Protein AF-A0A3C0L253-F1 (afdb_monomer_lite)

Foldseek 3Di:
DDKDKDKDFDDDVQATQWIWMWIADPRDIKIWIWHDDPFWIWIDIPVDIDTGGCVNPVGAAACPLQDPPSQVDQWHAHRGPRDIWGKHKDKDDPDPPPPDDDDVVVVVVVVVVPDDQPWIWMWMDTPQWTKIWTAHPVRGTAWMWIDHDVVDIDIDGDDDDD

Structure (mmCIF, N/CA/C/O backbone):
data_AF-A0A3C0L253-F1
#
_entry.id   AF-A0A3C0L253-F1
#
loop_
_atom_site.group_PDB
_atom_site.id
_atom_site.type_symbol
_atom_site.label_atom_id
_atom_site.label_alt_id
_atom_site.label_comp_id
_atom_site.label_asym_id
_atom_site.label_entity_id
_atom_site.label_seq_id
_atom_site.pdbx_PDB_ins_code
_atom_site.Cartn_x
_atom_site.Cartn_y
_atom_site.Cartn_z
_atom_site.occupancy
_atom_site.B_iso_or_equiv
_atom_site.auth_seq_id
_atom_site.auth_comp_id
_atom_site.auth_asym_id
_atom_site.auth_atom_id
_atom_site.pdbx_PDB_model_num
ATOM 1 N N . PHE A 1 1 ? 13.514 14.737 12.170 1.00 82.94 1 PHE A N 1
ATOM 2 C CA . PHE A 1 1 ? 12.292 14.022 11.763 1.00 82.94 1 PHE A CA 1
ATOM 3 C C . PHE A 1 1 ? 12.428 12.589 12.237 1.00 82.94 1 PHE A C 1
ATOM 5 O O . PHE A 1 1 ? 13.419 11.960 11.882 1.00 82.94 1 PHE A O 1
ATOM 12 N N . ALA A 1 2 ? 11.520 12.126 13.095 1.00 90.50 2 ALA A N 1
ATOM 13 C CA . ALA A 1 2 ? 11.514 10.755 13.604 1.00 90.50 2 ALA A CA 1
ATOM 14 C C . ALA A 1 2 ? 10.307 10.018 13.022 1.00 90.50 2 ALA A C 1
ATOM 16 O O . ALA A 1 2 ? 9.184 10.518 13.107 1.00 90.50 2 ALA A O 1
ATOM 17 N N . TYR A 1 3 ? 10.555 8.856 12.424 1.00 91.19 3 TYR A N 1
ATOM 18 C CA . TYR A 1 3 ? 9.537 8.045 11.770 1.00 91.19 3 TYR A CA 1
ATOM 19 C C . TYR A 1 3 ? 9.796 6.572 12.058 1.00 91.19 3 TYR A C 1
ATOM 21 O O . TYR A 1 3 ? 10.891 6.071 11.802 1.00 91.19 3 TYR A O 1
ATOM 29 N N . GLN A 1 4 ? 8.784 5.889 12.580 1.00 93.38 4 GLN A N 1
ATOM 30 C CA . GLN A 1 4 ? 8.786 4.448 12.777 1.00 93.38 4 GLN A CA 1
ATOM 31 C C . GLN A 1 4 ? 7.491 3.884 12.210 1.00 93.38 4 GLN A C 1
ATOM 33 O O . GLN A 1 4 ? 6.408 4.371 12.519 1.00 93.38 4 GLN A O 1
ATOM 38 N N . HIS A 1 5 ? 7.601 2.844 11.395 1.00 92.69 5 HIS A N 1
ATOM 39 C CA . HIS A 1 5 ? 6.454 2.172 10.809 1.00 92.69 5 HIS A CA 1
ATOM 40 C C . HIS A 1 5 ? 6.621 0.666 10.952 1.00 92.69 5 HIS A C 1
ATOM 42 O O . HIS A 1 5 ? 7.681 0.120 10.645 1.00 92.69 5 HIS A O 1
ATOM 48 N N . GLN A 1 6 ? 5.572 0.011 11.432 1.00 95.00 6 GLN A N 1
ATOM 49 C CA . GLN A 1 6 ? 5.456 -1.437 11.468 1.00 95.00 6 GLN A CA 1
ATOM 50 C C . GLN A 1 6 ? 4.211 -1.837 10.689 1.00 95.00 6 GLN A C 1
ATOM 52 O O . GLN A 1 6 ? 3.150 -1.238 10.856 1.00 95.00 6 GLN A O 1
ATOM 57 N N . HIS A 1 7 ? 4.356 -2.869 9.865 1.00 94.44 7 HIS A N 1
ATOM 58 C CA . HIS A 1 7 ? 3.318 -3.337 8.962 1.00 94.44 7 HIS A CA 1
ATOM 59 C C . HIS A 1 7 ? 3.370 -4.851 8.851 1.00 94.44 7 HIS A C 1
ATOM 61 O O . HIS A 1 7 ? 4.437 -5.418 8.616 1.00 94.44 7 HIS A O 1
ATOM 67 N N . GLN A 1 8 ? 2.226 -5.502 9.015 1.00 96.50 8 GLN A N 1
ATOM 68 C CA . GLN A 1 8 ? 2.090 -6.941 8.858 1.00 96.50 8 GLN A CA 1
ATOM 69 C C . GLN A 1 8 ? 0.807 -7.251 8.100 1.00 96.50 8 GLN A C 1
ATOM 71 O O . GLN A 1 8 ? -0.252 -6.703 8.397 1.00 96.50 8 GLN A O 1
ATOM 76 N N . GLU A 1 9 ? 0.911 -8.163 7.141 1.00 97.00 9 GLU A N 1
ATOM 77 C CA . GLU A 1 9 ? -0.204 -8.618 6.320 1.00 97.00 9 GLU A CA 1
ATOM 78 C C . GLU A 1 9 ? -0.265 -10.137 6.318 1.00 97.00 9 GLU A C 1
ATOM 80 O O . GLU A 1 9 ? 0.762 -10.814 6.244 1.00 97.00 9 GLU A O 1
ATOM 85 N N . ILE A 1 10 ? -1.483 -10.665 6.346 1.00 97.06 10 ILE A N 1
ATOM 86 C CA . ILE A 1 10 ? -1.778 -12.073 6.115 1.00 97.06 10 ILE A CA 1
ATOM 87 C C . ILE A 1 10 ? -2.670 -12.136 4.888 1.00 97.06 10 ILE A C 1
ATOM 89 O O . ILE A 1 10 ? -3.673 -11.430 4.790 1.00 97.06 10 ILE A O 1
ATOM 93 N N . TRP A 1 11 ? -2.290 -12.986 3.945 1.00 95.31 11 TRP A N 1
ATOM 94 C CA . TRP A 1 11 ? -2.976 -13.144 2.674 1.00 95.31 11 TRP A CA 1
ATOM 95 C C . TRP A 1 11 ? -3.526 -14.559 2.556 1.00 95.31 11 TRP A C 1
ATOM 97 O O . TRP A 1 11 ? -2.834 -15.524 2.875 1.00 95.31 11 TRP A O 1
ATOM 107 N N . ASN A 1 12 ? -4.744 -14.677 2.040 1.00 93.69 12 ASN A N 1
ATOM 108 C CA . ASN A 1 12 ? -5.359 -15.946 1.685 1.00 93.69 12 ASN A CA 1
ATOM 109 C C . ASN A 1 12 ? -5.577 -15.982 0.170 1.00 93.69 12 ASN A C 1
ATOM 111 O O . ASN A 1 12 ? -6.419 -15.262 -0.381 1.00 93.69 12 ASN A O 1
ATOM 115 N N . GLY A 1 13 ? -4.752 -16.774 -0.517 1.00 90.62 13 GLY A N 1
ATOM 116 C CA . GLY A 1 13 ? -4.628 -16.708 -1.967 1.00 90.62 13 GLY A CA 1
ATOM 117 C C . GLY A 1 13 ? -4.207 -15.303 -2.391 1.00 90.62 13 GLY A C 1
ATOM 118 O O . GLY A 1 13 ? -3.159 -14.813 -1.970 1.00 90.62 13 GLY A O 1
ATOM 119 N N . ASN A 1 14 ? -5.046 -14.656 -3.196 1.00 89.38 14 ASN A N 1
ATOM 120 C CA . ASN A 1 14 ? -4.827 -13.314 -3.725 1.00 89.38 14 ASN A CA 1
ATOM 121 C C . ASN A 1 14 ? -5.560 -12.212 -2.956 1.00 89.38 14 ASN A C 1
ATOM 123 O O . ASN A 1 14 ? -5.496 -11.072 -3.378 1.00 89.38 14 ASN A O 1
ATOM 127 N N . CYS A 1 15 ? -6.230 -12.507 -1.842 1.00 93.00 15 CYS A N 1
ATOM 128 C CA . CYS A 1 15 ? -6.936 -11.487 -1.070 1.00 93.00 15 CYS A CA 1
ATOM 129 C C . CYS A 1 15 ? -6.298 -11.280 0.289 1.00 93.00 15 CYS A C 1
ATOM 131 O O . CYS A 1 15 ? -5.850 -12.234 0.930 1.00 93.00 15 CYS A O 1
ATOM 133 N N . LEU A 1 16 ? -6.288 -10.027 0.730 1.00 95.56 16 LEU A N 1
ATOM 134 C CA . LEU A 1 16 ? -5.884 -9.693 2.081 1.00 95.56 16 LEU A CA 1
ATOM 135 C C . LEU A 1 16 ? -6.877 -10.348 3.051 1.00 95.56 16 LEU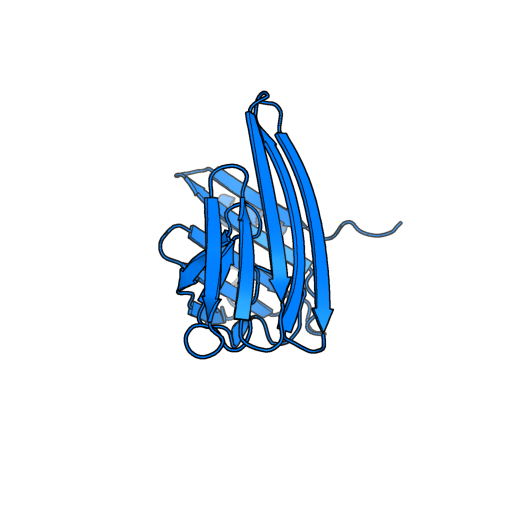 A C 1
ATOM 137 O O . LEU A 1 16 ? -8.091 -10.214 2.894 1.00 95.56 16 LEU A O 1
ATOM 141 N N . GLU A 1 17 ? -6.352 -11.118 3.996 1.00 97.38 17 GLU A N 1
ATOM 142 C CA . GLU A 1 17 ? -7.115 -11.772 5.063 1.00 97.38 17 GLU A CA 1
ATOM 143 C C . GLU A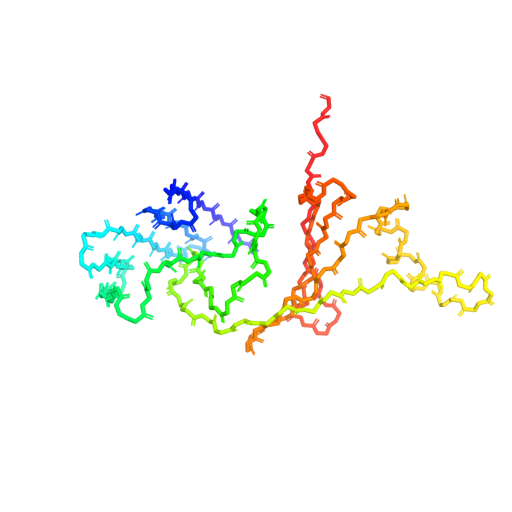 1 17 ? -7.095 -10.887 6.309 1.00 97.38 17 GLU A C 1
ATOM 145 O O . GLU A 1 17 ? -8.134 -10.599 6.901 1.00 97.38 17 GLU A O 1
ATOM 150 N N . SER A 1 18 ? -5.913 -10.378 6.659 1.00 97.81 18 SER A N 1
ATOM 151 C CA . SER A 1 18 ? -5.764 -9.382 7.710 1.00 97.81 18 SER A CA 1
ATOM 152 C C . SER A 1 18 ? -4.574 -8.463 7.466 1.00 97.81 18 SER A C 1
ATOM 154 O O . SER A 1 18 ? -3.597 -8.836 6.814 1.00 97.81 18 SER A O 1
ATOM 156 N N . LEU A 1 19 ? -4.631 -7.269 8.041 1.00 98.06 19 LEU A N 1
ATOM 157 C CA . LEU A 1 19 ? -3.530 -6.313 8.057 1.00 98.06 19 LEU A CA 1
ATOM 158 C C . LEU A 1 1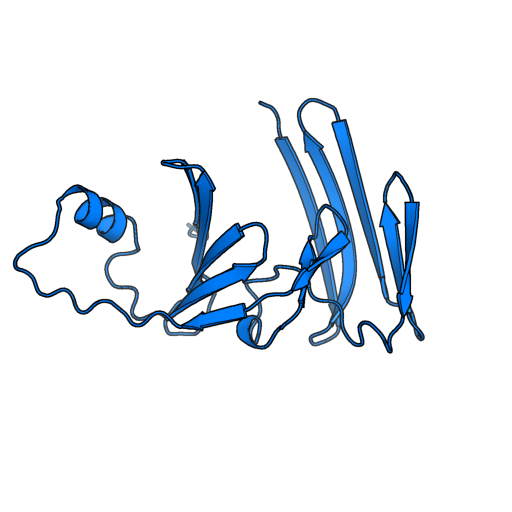9 ? -3.509 -5.603 9.398 1.00 98.06 19 LEU A C 1
ATOM 160 O O . LEU A 1 19 ? -4.551 -5.184 9.887 1.00 98.06 19 LEU A O 1
ATOM 164 N N . THR A 1 20 ? -2.322 -5.435 9.964 1.00 98.31 20 THR A N 1
ATOM 165 C CA . THR A 1 20 ? -2.099 -4.575 11.126 1.00 98.31 20 THR A CA 1
ATOM 166 C C . THR A 1 20 ? -0.933 -3.650 10.840 1.00 98.31 20 THR A C 1
ATOM 168 O O . THR A 1 20 ? 0.146 -4.119 10.466 1.00 98.31 20 THR A O 1
ATOM 171 N N . SER A 1 21 ? -1.123 -2.353 11.049 1.00 97.81 21 SER A N 1
ATOM 172 C CA . SER A 1 21 ? -0.047 -1.378 10.941 1.00 97.81 21 SER A CA 1
ATOM 173 C C . SER A 1 21 ? -0.070 -0.368 12.080 1.00 97.81 21 SER A C 1
ATOM 175 O O . SER A 1 21 ? -1.107 -0.076 12.682 1.00 97.81 21 SER A O 1
ATOM 177 N N . SER A 1 22 ? 1.115 0.141 12.400 1.00 97.06 22 SER A N 1
ATOM 178 C CA . SER A 1 22 ? 1.316 1.223 13.353 1.00 97.06 22 SER A CA 1
ATOM 179 C C . SER A 1 22 ? 2.380 2.152 12.797 1.00 97.06 22 SER A C 1
ATOM 181 O O . SER A 1 22 ? 3.505 1.725 12.534 1.00 97.06 22 SER A O 1
ATOM 183 N N . THR A 1 23 ? 2.041 3.426 12.656 1.00 95.75 23 THR A N 1
ATOM 184 C CA . THR A 1 23 ? 2.984 4.469 12.253 1.00 95.75 23 THR A CA 1
ATOM 185 C C . THR A 1 23 ? 3.123 5.470 13.379 1.00 95.75 23 THR A C 1
ATOM 187 O O . THR A 1 23 ? 2.126 5.948 13.910 1.00 95.75 23 THR A O 1
ATOM 190 N N . GLN A 1 24 ? 4.360 5.802 13.735 1.00 95.75 24 GLN A N 1
ATOM 191 C CA . GLN A 1 24 ? 4.677 6.902 14.626 1.00 95.75 24 GLN A CA 1
ATOM 192 C C . GLN A 1 24 ? 5.495 7.950 13.875 1.00 95.75 24 GLN A C 1
ATOM 194 O O . GLN A 1 24 ? 6.600 7.663 13.413 1.00 95.75 24 GLN A O 1
ATOM 199 N N . THR A 1 25 ? 4.970 9.172 13.784 1.00 94.50 25 THR A N 1
ATOM 200 C CA . THR A 1 25 ? 5.642 10.304 13.132 1.00 94.50 25 THR A CA 1
ATOM 201 C C . THR A 1 25 ? 5.757 11.453 14.117 1.00 94.50 25 THR A C 1
ATOM 203 O O . THR A 1 25 ? 4.752 11.986 14.568 1.00 94.50 25 THR A O 1
ATOM 206 N N . ASN A 1 26 ? 6.984 11.834 14.478 1.00 93.94 26 ASN A N 1
ATOM 207 C CA . ASN A 1 26 ? 7.260 12.902 15.451 1.00 93.94 26 ASN A CA 1
ATOM 208 C C . ASN A 1 26 ? 6.422 12.804 16.751 1.00 93.94 26 ASN A C 1
ATOM 210 O O . ASN A 1 26 ? 6.027 13.818 17.317 1.00 93.94 26 ASN A O 1
ATOM 214 N N . GLY A 1 27 ? 6.154 11.581 17.224 1.00 92.19 27 GLY A N 1
ATOM 215 C CA . GLY A 1 27 ? 5.378 11.314 18.440 1.00 92.19 27 GLY A CA 1
ATOM 216 C C . GLY A 1 27 ? 3.888 11.034 18.215 1.00 92.19 27 GLY A C 1
ATOM 217 O O . GLY A 1 27 ? 3.292 10.355 19.049 1.00 92.19 27 GLY A O 1
ATOM 218 N N . GLU A 1 28 ? 3.303 11.454 17.090 1.00 94.38 28 GLU A N 1
ATOM 219 C CA . GLU A 1 28 ? 1.913 11.138 16.732 1.00 94.38 28 GLU A CA 1
ATOM 220 C C . GLU A 1 28 ? 1.793 9.689 16.261 1.00 94.38 28 GLU A C 1
ATOM 222 O O . GLU A 1 28 ? 2.615 9.231 15.468 1.00 94.38 28 GLU A O 1
ATOM 227 N N . VAL A 1 29 ? 0.781 8.969 16.754 1.00 94.81 29 VAL A N 1
ATOM 228 C CA . VAL A 1 29 ? 0.568 7.547 16.459 1.00 94.81 29 VAL A CA 1
ATOM 229 C C . VAL A 1 29 ? -0.687 7.368 15.616 1.00 94.81 29 VAL A C 1
ATOM 231 O O . VAL A 1 29 ? -1.759 7.851 15.971 1.00 94.81 29 VAL A O 1
ATOM 234 N N . GLU A 1 30 ? -0.558 6.594 14.547 1.00 95.81 30 GLU A N 1
ATOM 235 C CA . GLU A 1 30 ? -1.653 6.066 13.741 1.00 95.81 30 GLU A CA 1
ATOM 236 C C . GLU A 1 30 ? -1.621 4.540 13.805 1.00 95.81 30 GLU A C 1
ATOM 238 O O . GLU A 1 30 ? -0.548 3.933 13.835 1.00 95.81 30 GLU A O 1
ATOM 243 N N . ARG A 1 31 ? -2.798 3.913 13.837 1.00 97.44 31 ARG A N 1
ATOM 244 C CA . ARG A 1 31 ? -2.938 2.457 13.756 1.00 97.44 31 ARG A CA 1
ATOM 245 C C . ARG A 1 31 ? -4.034 2.096 12.780 1.00 97.44 31 ARG A C 1
ATOM 247 O O . ARG A 1 31 ? -5.043 2.798 12.718 1.00 97.44 31 ARG A O 1
ATOM 254 N N . LEU A 1 32 ? -3.827 0.982 12.093 1.00 98.00 32 LEU A N 1
ATOM 255 C CA . LEU A 1 32 ? -4.790 0.373 11.195 1.00 98.00 32 LEU A CA 1
ATOM 256 C C . LEU A 1 32 ? -4.893 -1.115 11.505 1.00 98.00 32 LEU A C 1
ATOM 258 O O . LEU A 1 32 ? -3.873 -1.792 11.617 1.00 98.00 32 LEU A O 1
ATOM 262 N N . THR A 1 33 ? -6.111 -1.628 11.606 1.00 98.50 33 THR A N 1
ATOM 263 C CA . THR A 1 33 ? -6.388 -3.064 11.555 1.00 98.50 33 THR A CA 1
ATOM 264 C C . THR A 1 33 ? -7.441 -3.317 10.488 1.00 98.50 33 THR A C 1
ATOM 266 O O . THR A 1 33 ? -8.486 -2.680 10.489 1.00 98.50 33 THR A O 1
ATOM 269 N N . LEU A 1 34 ? -7.172 -4.234 9.566 1.00 98.44 34 LEU A N 1
ATOM 270 C CA . LEU A 1 34 ? -8.157 -4.766 8.633 1.00 98.44 34 LEU A CA 1
ATOM 271 C C . LEU A 1 34 ? -8.342 -6.245 8.950 1.00 98.44 34 LEU A C 1
ATOM 273 O O . LEU A 1 34 ? -7.357 -6.980 9.008 1.00 98.44 34 LEU A O 1
ATOM 277 N N . THR A 1 35 ? -9.586 -6.684 9.097 1.00 98.06 35 THR A N 1
ATOM 278 C CA . THR A 1 35 ? -9.926 -8.100 9.256 1.00 98.06 35 THR A CA 1
ATOM 279 C C . THR A 1 35 ? -11.003 -8.480 8.258 1.00 98.06 35 THR A C 1
ATOM 281 O O . THR A 1 35 ? -12.068 -7.863 8.218 1.00 98.06 35 THR A O 1
ATOM 284 N N . ARG A 1 36 ? -10.737 -9.510 7.457 1.00 97.38 36 ARG A N 1
ATOM 285 C CA . ARG A 1 36 ? -11.725 -10.115 6.570 1.00 97.38 36 ARG A CA 1
ATOM 286 C C . ARG A 1 36 ? -12.721 -10.940 7.382 1.00 97.38 36 ARG A C 1
ATOM 288 O O . ARG A 1 36 ? -12.338 -11.753 8.220 1.00 97.38 36 ARG A O 1
ATOM 295 N N . ARG A 1 37 ? -14.007 -10.758 7.105 1.00 94.94 37 ARG A N 1
ATOM 296 C CA . ARG A 1 37 ? -15.102 -11.607 7.581 1.00 94.94 37 ARG A CA 1
ATOM 297 C C . ARG A 1 37 ? -15.747 -12.321 6.391 1.00 94.94 37 ARG A C 1
ATOM 299 O O . ARG A 1 37 ? -15.308 -12.208 5.237 1.00 94.94 37 ARG A O 1
ATOM 306 N N . VAL A 1 38 ? -16.783 -13.104 6.688 1.00 90.88 38 VAL A N 1
ATOM 307 C CA . VAL A 1 38 ? -17.549 -13.832 5.668 1.00 90.88 38 VAL A CA 1
ATOM 308 C C . VAL A 1 38 ? -18.153 -12.834 4.671 1.00 90.88 38 VAL A C 1
ATOM 310 O O . VAL A 1 38 ? -17.795 -12.872 3.493 1.00 90.88 38 VAL A O 1
ATOM 313 N N . GLU A 1 39 ? -18.932 -11.873 5.173 1.00 93.31 39 GLU A N 1
ATOM 314 C CA . GLU A 1 39 ? -19.736 -10.931 4.372 1.00 93.31 39 GLU A CA 1
ATOM 315 C C . GLU A 1 39 ? -19.060 -9.578 4.091 1.00 93.31 39 GLU A C 1
ATOM 317 O O . GLU A 1 39 ? -19.517 -8.817 3.238 1.00 93.31 39 GLU A O 1
ATOM 322 N N . ASP A 1 40 ? -17.966 -9.252 4.783 1.00 96.69 40 ASP A N 1
ATOM 323 C CA . ASP A 1 40 ? -17.352 -7.922 4.720 1.00 96.69 40 ASP A CA 1
ATOM 324 C C . ASP A 1 40 ? -15.870 -7.922 5.126 1.00 96.69 40 ASP A C 1
ATOM 326 O O . ASP A 1 40 ? -15.253 -8.964 5.373 1.00 96.69 40 ASP A O 1
ATOM 330 N N . TYR A 1 41 ? -15.303 -6.721 5.171 1.00 97.81 41 TYR A N 1
ATOM 331 C CA . TYR A 1 41 ? -14.087 -6.390 5.887 1.00 97.81 41 TYR A CA 1
ATOM 332 C C . TYR A 1 41 ? -14.385 -5.363 6.978 1.00 97.81 41 TYR A C 1
ATOM 334 O O . TYR A 1 41 ? -15.027 -4.342 6.730 1.00 97.81 41 TYR A O 1
ATOM 342 N N . THR A 1 42 ? -13.830 -5.581 8.166 1.00 98.06 42 THR A N 1
ATOM 343 C CA . THR A 1 42 ? -13.792 -4.575 9.231 1.00 98.06 42 THR A CA 1
ATOM 344 C C . THR A 1 42 ? -12.462 -3.829 9.170 1.00 98.06 42 THR A C 1
ATOM 346 O O . THR A 1 42 ? -11.407 -4.456 9.257 1.00 98.06 42 THR A O 1
ATOM 349 N N . LEU A 1 43 ? -12.515 -2.506 9.024 1.00 97.75 43 LEU A N 1
ATOM 350 C CA . LEU A 1 43 ? -11.368 -1.601 9.033 1.00 97.75 43 LEU A CA 1
ATOM 351 C C . LEU A 1 43 ? -11.424 -0.717 10.283 1.00 97.75 43 LEU A C 1
ATOM 353 O O . LEU A 1 43 ? -12.318 0.111 10.424 1.00 97.75 43 LEU A O 1
ATOM 357 N N . GLU A 1 44 ? -10.453 -0.854 11.170 1.00 98.19 44 GLU A N 1
ATOM 358 C CA . GLU A 1 44 ? -10.360 -0.117 12.428 1.00 98.19 44 GLU A CA 1
ATOM 359 C C . GLU A 1 44 ? -9.147 0.806 12.413 1.00 98.19 44 GLU A C 1
ATOM 361 O O . GLU A 1 44 ? -8.021 0.387 12.140 1.00 98.19 44 GLU A O 1
ATOM 366 N N . THR A 1 45 ? -9.377 2.072 12.745 1.00 96.75 45 THR A N 1
ATOM 367 C CA . THR A 1 45 ? -8.337 3.064 13.020 1.00 96.75 45 THR A CA 1
ATOM 368 C C . THR A 1 45 ? -8.479 3.572 14.451 1.00 96.75 45 THR A C 1
ATOM 370 O O . THR A 1 45 ? -9.457 3.284 15.135 1.00 96.75 45 THR A O 1
ATOM 373 N N . LEU A 1 46 ? -7.545 4.408 14.908 1.00 94.88 46 LEU A N 1
ATOM 374 C CA . LEU A 1 46 ? -7.706 5.105 16.191 1.00 94.88 46 LEU A CA 1
ATOM 375 C C . LEU A 1 46 ? -8.870 6.114 16.208 1.00 94.88 46 LEU A C 1
ATOM 377 O O . LEU A 1 46 ? -9.257 6.562 17.284 1.00 94.88 46 LEU A O 1
ATOM 381 N N . LYS A 1 47 ? -9.384 6.516 15.039 1.00 93.69 47 LYS A N 1
ATOM 382 C CA . LYS A 1 47 ? -10.411 7.562 14.905 1.00 93.69 47 LYS A CA 1
ATOM 383 C C . LYS A 1 47 ? -11.801 6.990 14.652 1.00 93.69 47 LYS A C 1
ATOM 385 O O . LYS A 1 47 ? -12.787 7.578 15.081 1.00 93.69 47 LYS A O 1
ATOM 390 N N . GLU A 1 48 ? -11.879 5.882 13.928 1.00 95.50 48 GLU A N 1
ATOM 391 C CA . GLU A 1 48 ? -13.135 5.306 13.459 1.00 95.50 48 GLU A CA 1
ATOM 392 C C . GLU A 1 48 ? -12.995 3.824 13.110 1.00 95.50 48 GLU A C 1
ATOM 394 O O . GLU A 1 48 ? -11.899 3.338 12.811 1.00 95.50 48 GLU A O 1
ATOM 399 N N . THR A 1 49 ? -14.145 3.155 13.054 1.00 97.31 49 THR A N 1
ATOM 400 C CA . THR A 1 49 ? -14.310 1.807 12.512 1.00 97.31 49 THR A CA 1
ATOM 401 C C . THR A 1 49 ? -15.245 1.876 11.311 1.00 97.31 49 THR A C 1
ATOM 403 O O . THR A 1 49 ? -16.314 2.482 11.379 1.00 97.31 49 THR A O 1
ATOM 406 N N . LYS A 1 50 ? -14.845 1.246 10.210 1.00 96.25 50 LYS A N 1
ATOM 407 C CA . LYS A 1 50 ? -15.573 1.184 8.943 1.00 96.25 50 LYS A CA 1
ATOM 408 C C . LYS A 1 50 ? -15.800 -0.266 8.546 1.00 96.25 50 LYS A C 1
ATOM 410 O O . LYS A 1 50 ? -14.971 -1.131 8.815 1.00 96.25 50 LYS A O 1
ATOM 415 N N . THR A 1 51 ? -16.915 -0.506 7.872 1.00 97.00 51 THR A N 1
ATOM 416 C CA . THR A 1 51 ? -17.201 -1.787 7.221 1.00 97.00 51 THR A CA 1
ATOM 417 C C . THR A 1 51 ? -17.101 -1.579 5.718 1.00 97.00 51 THR A C 1
ATOM 419 O O . THR A 1 51 ? -17.630 -0.592 5.214 1.00 97.00 51 THR A O 1
ATOM 422 N N . ILE A 1 52 ? -16.402 -2.475 5.026 1.00 95.69 52 ILE A N 1
ATOM 423 C CA . ILE A 1 52 ? -16.316 -2.507 3.563 1.00 95.69 52 ILE A CA 1
ATOM 424 C C . ILE A 1 52 ? -16.997 -3.794 3.120 1.00 95.69 52 ILE A C 1
ATOM 426 O O . ILE A 1 52 ? -16.531 -4.887 3.447 1.00 95.69 52 ILE A O 1
ATOM 430 N N . THR A 1 53 ? -18.112 -3.676 2.414 1.00 94.88 53 THR A N 1
ATOM 431 C CA . THR A 1 53 ? -18.884 -4.851 1.992 1.00 94.88 53 THR A CA 1
ATOM 432 C C . THR A 1 53 ? -18.164 -5.614 0.879 1.00 94.88 53 THR A C 1
ATOM 434 O O . THR A 1 53 ? -17.337 -5.061 0.148 1.00 94.88 53 THR A O 1
ATOM 437 N N . ARG A 1 54 ? -18.482 -6.902 0.713 1.00 92.00 54 ARG A N 1
ATOM 438 C CA . ARG A 1 54 ? -17.939 -7.703 -0.399 1.00 92.00 54 ARG A CA 1
ATOM 439 C C . ARG A 1 54 ? -18.429 -7.271 -1.769 1.00 92.00 54 ARG A C 1
ATOM 441 O O . ARG A 1 54 ? -17.714 -7.501 -2.739 1.00 92.00 54 ARG A O 1
ATOM 448 N N . ASP A 1 55 ? -19.598 -6.651 -1.843 1.00 93.00 55 ASP A N 1
ATOM 449 C CA . ASP A 1 55 ? -20.124 -6.118 -3.098 1.00 93.00 55 ASP A CA 1
ATOM 450 C C . ASP A 1 55 ? -19.333 -4.881 -3.543 1.00 93.00 55 ASP A C 1
ATOM 452 O O . ASP A 1 55 ? -19.022 -4.736 -4.724 1.00 93.00 55 ASP A O 1
ATOM 456 N N . GLU A 1 56 ? -18.943 -4.019 -2.596 1.00 90.94 56 GLU A N 1
ATOM 457 C CA . GLU A 1 56 ? -18.070 -2.869 -2.859 1.00 90.94 56 GLU A CA 1
ATOM 458 C C . GLU A 1 56 ? -16.640 -3.310 -3.180 1.00 90.94 56 GLU A C 1
ATOM 460 O O . GLU A 1 56 ? -16.045 -2.846 -4.153 1.00 90.94 56 GLU A O 1
ATOM 465 N N . GLN A 1 57 ? -16.084 -4.208 -2.360 1.00 92.75 57 GLN A N 1
ATOM 466 C CA . GLN A 1 57 ? -14.724 -4.703 -2.514 1.00 92.75 57 GLN A CA 1
ATOM 467 C C . GLN A 1 57 ? -14.670 -6.220 -2.268 1.00 92.75 57 GLN A C 1
ATOM 469 O O . GLN A 1 57 ? -14.431 -6.671 -1.142 1.00 92.75 57 GLN A O 1
ATOM 474 N N . PRO A 1 58 ? -14.794 -7.042 -3.328 1.00 92.75 58 PRO A N 1
ATOM 475 C CA . PRO A 1 58 ? -14.753 -8.501 -3.196 1.00 92.75 58 PRO A CA 1
ATOM 476 C C . PRO A 1 58 ? -13.444 -9.001 -2.577 1.00 92.75 58 PRO A C 1
ATOM 478 O O . PRO A 1 58 ? -13.412 -10.007 -1.864 1.00 92.75 58 PRO A O 1
ATOM 481 N N . CYS A 1 59 ? -12.357 -8.278 -2.851 1.00 93.44 59 CYS A N 1
ATOM 482 C CA . CYS A 1 59 ? -10.999 -8.617 -2.469 1.00 93.44 59 CYS A CA 1
ATOM 483 C C . CYS A 1 59 ? -10.208 -7.330 -2.213 1.00 93.44 59 CYS A C 1
ATOM 485 O O . CYS A 1 59 ? -9.952 -6.565 -3.145 1.00 93.44 59 CYS A O 1
ATOM 487 N N . VAL A 1 60 ? -9.829 -7.070 -0.962 1.00 95.62 60 VAL A N 1
ATOM 488 C CA . VAL A 1 60 ? -8.958 -5.932 -0.635 1.00 95.62 60 VAL A CA 1
ATOM 489 C C . VAL A 1 60 ? -7.513 -6.288 -0.977 1.00 95.62 60 VAL A C 1
ATOM 491 O O . VAL A 1 60 ? -7.034 -7.373 -0.642 1.00 95.62 60 VAL A O 1
ATOM 494 N N . TRP A 1 61 ? -6.823 -5.350 -1.620 1.00 95.81 61 TRP A N 1
ATOM 495 C CA . TRP A 1 61 ? -5.383 -5.379 -1.853 1.00 95.81 61 TRP A CA 1
ATOM 496 C C . TRP A 1 61 ? -4.752 -4.125 -1.266 1.00 95.81 61 TRP A C 1
ATOM 498 O O . TRP A 1 61 ? -5.288 -3.033 -1.433 1.00 95.81 61 TRP A O 1
ATOM 508 N N . SER A 1 62 ? -3.599 -4.265 -0.619 1.00 95.12 62 SER A N 1
ATOM 509 C CA . SER A 1 62 ? -2.723 -3.139 -0.298 1.00 95.12 62 SER A CA 1
ATOM 510 C C . SER A 1 62 ? -1.718 -2.887 -1.433 1.00 95.12 62 SER A C 1
ATOM 512 O O . SER A 1 62 ? -1.713 -3.595 -2.442 1.00 95.12 62 SER A O 1
ATOM 514 N N . TYR A 1 63 ? -0.820 -1.911 -1.270 1.00 93.31 63 TYR A N 1
ATOM 515 C CA . TYR A 1 63 ? 0.308 -1.654 -2.182 1.00 93.31 63 TYR A CA 1
ATOM 516 C C . TYR A 1 63 ? 1.401 -2.747 -2.103 1.00 93.31 63 TYR A C 1
ATOM 518 O O . TYR A 1 63 ? 2.587 -2.457 -1.964 1.00 93.31 63 TYR A O 1
ATOM 526 N N . ALA A 1 64 ? 1.010 -4.017 -2.200 1.00 91.69 64 ALA A N 1
ATOM 527 C CA . ALA A 1 64 ? 1.872 -5.192 -2.162 1.00 91.69 64 ALA A CA 1
ATOM 528 C C . ALA A 1 64 ? 2.575 -5.423 -3.513 1.00 91.69 64 ALA A C 1
ATOM 530 O O . ALA A 1 64 ? 2.370 -6.436 -4.181 1.00 91.69 64 ALA A O 1
ATOM 531 N N . TYR A 1 65 ? 3.429 -4.477 -3.910 1.00 90.38 65 TYR A N 1
ATOM 532 C CA . TYR A 1 65 ? 4.187 -4.487 -5.171 1.00 90.38 65 TYR A CA 1
ATOM 533 C C . TYR A 1 65 ? 5.047 -5.743 -5.382 1.00 90.38 65 TYR A C 1
ATOM 535 O O . TYR A 1 65 ? 5.415 -6.065 -6.507 1.00 90.38 65 TYR A O 1
ATOM 543 N N . TRP A 1 66 ? 5.365 -6.476 -4.319 1.00 88.31 66 TRP A N 1
ATOM 544 C CA . 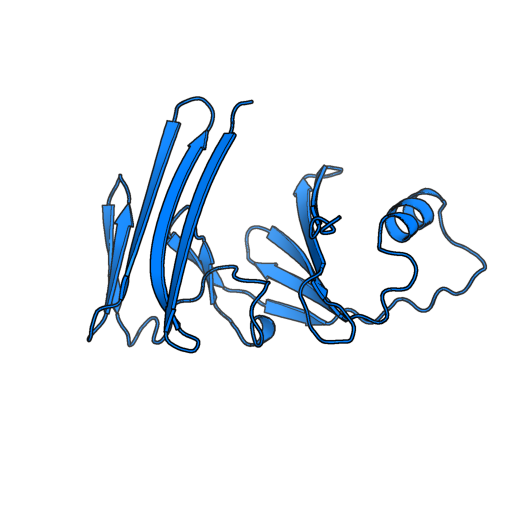TRP A 1 66 ? 6.136 -7.714 -4.378 1.00 88.31 66 TRP A CA 1
ATOM 545 C C . TRP A 1 66 ? 5.320 -8.923 -4.857 1.00 88.31 66 TRP A C 1
ATOM 547 O O . TRP A 1 66 ? 5.898 -9.962 -5.174 1.00 88.31 66 TRP A O 1
ATOM 557 N N . ARG A 1 67 ? 3.985 -8.821 -4.917 1.00 87.94 67 ARG A N 1
ATOM 558 C CA . ARG A 1 67 ? 3.115 -9.916 -5.357 1.00 87.94 67 ARG A CA 1
ATOM 559 C C . ARG A 1 67 ? 3.018 -9.995 -6.877 1.00 87.94 67 ARG A C 1
ATOM 561 O O . ARG A 1 67 ? 2.919 -8.987 -7.576 1.00 87.94 67 ARG A O 1
ATOM 568 N N . LYS A 1 68 ? 2.938 -11.231 -7.374 1.00 77.00 68 LYS A N 1
ATOM 569 C CA . LYS A 1 68 ? 2.524 -11.516 -8.753 1.00 77.00 68 LYS A CA 1
ATOM 570 C C . LYS A 1 68 ? 1.073 -11.040 -8.939 1.00 77.00 68 LYS A C 1
ATOM 572 O O . LYS A 1 68 ? 0.302 -11.020 -7.984 1.00 77.00 68 LYS A O 1
ATOM 577 N N . ASP A 1 69 ? 0.738 -10.592 -10.144 1.00 85.25 69 ASP A N 1
ATOM 578 C CA . ASP A 1 69 ? -0.561 -10.006 -10.525 1.00 85.25 69 ASP A CA 1
ATOM 579 C C . ASP A 1 69 ? -0.886 -8.617 -9.952 1.00 85.25 69 ASP A C 1
ATOM 581 O O . ASP A 1 69 ? -1.992 -8.115 -10.163 1.00 85.25 69 ASP A O 1
ATOM 585 N N . PHE A 1 70 ? 0.065 -7.940 -9.301 1.00 87.75 70 PHE A N 1
ATOM 586 C CA . PHE A 1 70 ? -0.133 -6.585 -8.767 1.00 87.75 70 PHE A CA 1
ATOM 587 C C . PHE A 1 70 ? -0.697 -5.594 -9.806 1.00 87.75 70 PHE A C 1
ATOM 589 O O . PHE A 1 70 ? -1.583 -4.798 -9.502 1.00 87.75 70 PHE A O 1
ATOM 596 N N . THR A 1 71 ? -0.262 -5.701 -11.065 1.00 91.06 71 THR A N 1
ATOM 597 C CA . THR A 1 71 ? -0.675 -4.819 -12.172 1.00 91.06 71 THR A CA 1
ATOM 598 C C . THR A 1 71 ? -2.097 -5.072 -12.693 1.00 91.06 71 THR A C 1
ATOM 600 O O . THR A 1 71 ? -2.626 -4.282 -13.479 1.00 91.06 71 THR A O 1
ATOM 603 N N . SER A 1 72 ? -2.750 -6.153 -12.255 1.00 91.62 72 SER A N 1
ATOM 604 C CA . SER A 1 72 ? -4.154 -6.433 -12.587 1.00 91.62 72 SER A CA 1
ATOM 605 C C . SER A 1 72 ? -5.137 -5.588 -11.770 1.00 91.62 72 SER A C 1
ATOM 607 O O . SER A 1 72 ? -6.293 -5.438 -12.165 1.00 91.62 72 SER A O 1
ATOM 609 N N . GLN A 1 73 ? -4.678 -4.991 -10.666 1.00 93.50 73 GLN A N 1
ATOM 610 C CA . GLN A 1 73 ? -5.535 -4.245 -9.753 1.00 93.50 73 GLN A CA 1
ATOM 611 C C . GLN A 1 73 ? -5.986 -2.905 -10.349 1.00 93.50 73 GLN A C 1
ATOM 613 O O . GLN A 1 73 ? -5.356 -2.328 -11.241 1.00 93.50 73 GLN A O 1
ATOM 618 N N . ARG A 1 74 ? -7.131 -2.423 -9.863 1.00 94.38 74 ARG A N 1
ATOM 619 C CA . ARG A 1 74 ? -7.720 -1.118 -10.225 1.00 94.38 74 ARG A CA 1
ATOM 620 C C . ARG A 1 74 ? -7.987 -0.236 -9.016 1.00 94.38 74 ARG A C 1
ATOM 622 O O . ARG A 1 74 ? -8.180 0.965 -9.173 1.00 94.38 74 ARG A O 1
ATOM 629 N N . GLN A 1 75 ? -7.973 -0.817 -7.823 1.00 95.06 75 GLN A N 1
ATOM 630 C CA . GLN A 1 75 ? -8.009 -0.096 -6.564 1.00 95.06 75 GLN A CA 1
ATOM 631 C C . GLN A 1 75 ? -7.048 -0.751 -5.580 1.00 95.06 75 GLN A C 1
ATOM 633 O O . GLN A 1 75 ? -6.928 -1.974 -5.567 1.00 95.06 75 GLN A O 1
ATOM 638 N N . LEU A 1 76 ? -6.377 0.063 -4.771 1.00 95.75 76 LEU A N 1
ATOM 639 C CA . LEU A 1 76 ? -5.477 -0.387 -3.715 1.00 95.75 76 LEU A CA 1
ATOM 640 C C . LEU A 1 76 ? -5.745 0.401 -2.436 1.00 95.75 76 LEU A C 1
ATOM 642 O O . LEU A 1 76 ? -5.951 1.616 -2.469 1.00 95.75 76 LEU A O 1
ATOM 646 N N . MET A 1 77 ? -5.689 -0.292 -1.307 1.00 95.94 77 MET A N 1
ATOM 647 C CA . MET A 1 77 ? -5.796 0.285 0.021 1.00 95.94 77 MET A CA 1
ATOM 648 C C . MET A 1 77 ? -4.427 0.760 0.505 1.00 95.94 77 MET A C 1
ATOM 650 O O . MET A 1 77 ? -3.442 0.018 0.482 1.00 95.94 77 MET A O 1
ATOM 654 N N . ASN A 1 78 ? -4.352 1.987 1.005 1.00 93.69 78 ASN A N 1
ATOM 655 C CA . ASN A 1 78 ? -3.182 2.445 1.734 1.00 93.69 78 ASN A CA 1
ATOM 656 C C . ASN A 1 78 ? -3.073 1.681 3.069 1.00 93.69 78 ASN A C 1
ATOM 658 O O . ASN A 1 78 ? -3.974 1.738 3.901 1.00 93.69 78 ASN A O 1
ATOM 662 N N . GLY A 1 79 ? -1.957 0.981 3.280 1.00 92.88 79 GLY A N 1
ATOM 663 C CA . GLY A 1 79 ? -1.733 0.137 4.456 1.00 92.88 79 GLY A CA 1
ATOM 664 C C . GLY A 1 79 ? -1.540 0.883 5.783 1.00 92.88 79 GLY A C 1
ATOM 665 O O . GLY A 1 79 ? -1.582 0.261 6.838 1.00 92.88 79 GLY A O 1
ATOM 666 N N . GLN A 1 80 ? -1.348 2.200 5.749 1.00 91.88 80 GLN A N 1
ATOM 667 C CA . GLN A 1 80 ? -1.249 3.053 6.933 1.00 91.88 80 GLN A CA 1
ATOM 668 C C . GLN A 1 80 ? -2.596 3.697 7.282 1.00 91.88 80 GLN A C 1
ATOM 670 O O . GLN A 1 80 ? -2.946 3.780 8.455 1.00 91.88 80 GLN A O 1
ATOM 675 N N . THR A 1 81 ? -3.359 4.146 6.280 1.00 92.00 81 THR A N 1
ATOM 676 C CA . THR A 1 81 ? -4.575 4.952 6.508 1.00 92.00 81 THR A CA 1
ATOM 677 C C . THR A 1 81 ? -5.881 4.215 6.230 1.00 92.00 81 THR A C 1
ATOM 679 O O . THR A 1 81 ? -6.943 4.697 6.612 1.00 92.00 81 THR A O 1
ATOM 682 N N . GLY A 1 82 ? -5.838 3.085 5.521 1.00 94.00 82 GLY A N 1
ATOM 683 C CA . GLY A 1 82 ? -7.025 2.361 5.063 1.00 94.00 82 GLY A CA 1
ATOM 684 C C . GLY A 1 82 ? -7.774 3.038 3.911 1.00 94.00 82 GLY A C 1
ATOM 685 O O . GLY A 1 82 ? -8.801 2.532 3.464 1.00 94.00 82 GLY A O 1
ATOM 686 N N . LYS A 1 83 ? -7.278 4.174 3.398 1.00 93.88 83 LYS A N 1
ATOM 687 C CA . LYS A 1 83 ? -7.871 4.868 2.247 1.00 93.88 83 LYS A CA 1
ATOM 688 C C . LYS A 1 83 ? -7.753 3.992 0.999 1.00 93.88 83 LYS A C 1
ATOM 690 O O . LYS A 1 83 ? -6.649 3.594 0.629 1.00 93.88 83 LYS A O 1
ATOM 695 N N . MET A 1 84 ? -8.877 3.749 0.332 1.00 94.38 84 MET A N 1
ATOM 696 C CA . MET A 1 84 ? -8.913 3.135 -0.994 1.00 94.38 84 MET A CA 1
ATOM 697 C C . MET A 1 84 ? -8.587 4.181 -2.061 1.00 94.38 84 MET A C 1
ATOM 699 O O . MET A 1 84 ? -9.148 5.278 -2.054 1.00 94.38 84 MET A O 1
ATOM 703 N N . SER A 1 85 ? -7.704 3.832 -2.992 1.00 95.12 85 SER A N 1
ATOM 704 C CA . SER A 1 85 ? -7.334 4.681 -4.123 1.00 95.12 85 SER A CA 1
ATOM 705 C C . SER A 1 85 ? -7.505 3.919 -5.426 1.00 95.12 85 SER A C 1
ATOM 707 O O . SER A 1 85 ? -7.020 2.796 -5.550 1.00 95.12 85 SER A O 1
ATOM 709 N N . ALA A 1 86 ? -8.142 4.548 -6.414 1.00 96.19 86 ALA A N 1
ATOM 710 C CA . ALA A 1 86 ? -8.116 4.056 -7.785 1.00 96.19 86 ALA A CA 1
ATOM 711 C C . ALA A 1 86 ? -6.687 4.124 -8.339 1.00 96.19 86 ALA A C 1
ATOM 713 O O . ALA A 1 86 ? -5.968 5.098 -8.097 1.00 96.19 86 ALA A O 1
ATOM 714 N N . VAL A 1 87 ? -6.290 3.087 -9.074 1.00 96.12 87 VAL A N 1
ATOM 715 C CA . VAL A 1 87 ? -4.943 2.951 -9.623 1.00 96.12 87 VAL A CA 1
ATOM 716 C C . VAL A 1 87 ? -4.954 2.490 -11.073 1.00 96.12 87 VAL A C 1
ATOM 718 O O . VAL A 1 87 ? -5.828 1.736 -11.506 1.00 96.12 87 VAL A O 1
ATOM 721 N N . SER A 1 88 ? -3.932 2.905 -11.814 1.00 96.19 88 SER A N 1
ATOM 722 C CA . SER A 1 88 ? -3.637 2.404 -13.154 1.00 96.19 88 SER A CA 1
ATOM 723 C C . SER A 1 88 ? -2.164 2.052 -13.290 1.00 96.19 88 SER A C 1
ATOM 725 O O . SER A 1 88 ? -1.313 2.667 -12.645 1.00 96.19 88 SER A O 1
ATOM 727 N N . PHE A 1 89 ? -1.873 1.102 -14.174 1.00 94.88 89 PHE A N 1
ATOM 728 C CA . PHE A 1 89 ? -0.526 0.620 -14.439 1.00 94.88 89 PHE A CA 1
ATOM 729 C C . PHE A 1 89 ? -0.181 0.781 -15.912 1.00 94.88 89 PHE A C 1
ATOM 731 O O . PHE A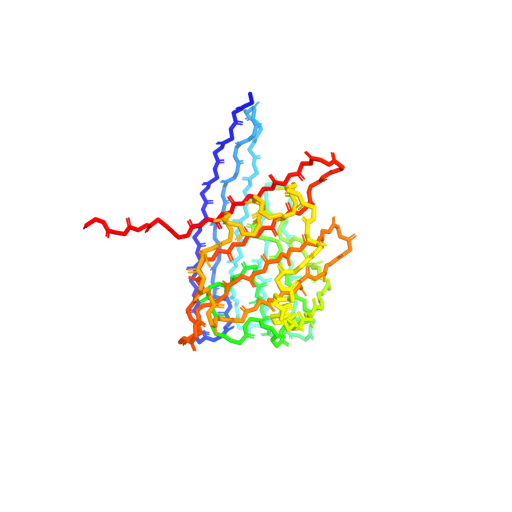 1 89 ? -0.945 0.371 -16.784 1.00 94.88 89 PHE A O 1
ATOM 738 N N . GLU A 1 90 ? 1.001 1.319 -16.175 1.00 93.38 90 GLU A N 1
ATOM 739 C CA . GLU A 1 90 ? 1.588 1.410 -17.506 1.00 93.38 90 GLU A CA 1
ATOM 740 C C . GLU A 1 90 ? 2.916 0.652 -17.511 1.00 93.38 90 GLU A C 1
ATOM 742 O O . GLU A 1 90 ? 3.778 0.889 -16.664 1.00 93.38 90 GLU A O 1
ATOM 747 N N . ARG A 1 91 ? 3.092 -0.281 -18.451 1.00 91.06 91 ARG A N 1
ATOM 748 C CA . ARG A 1 91 ? 4.383 -0.946 -18.644 1.00 91.06 91 ARG A CA 1
ATOM 749 C C . ARG A 1 91 ? 5.306 -0.006 -19.407 1.00 91.06 91 ARG A C 1
ATOM 751 O O . ARG A 1 91 ? 5.004 0.354 -20.540 1.00 91.06 91 ARG A O 1
ATOM 758 N N . LEU A 1 92 ? 6.442 0.335 -18.813 1.00 87.25 92 LEU A N 1
ATOM 759 C CA . LEU A 1 92 ? 7.467 1.123 -19.480 1.00 87.25 92 LEU A CA 1
ATOM 760 C C . LEU A 1 92 ? 8.396 0.182 -20.244 1.00 87.25 92 LEU A C 1
ATOM 762 O O . LEU A 1 92 ? 8.936 -0.776 -19.685 1.00 87.25 92 LEU A O 1
ATOM 766 N N . LEU A 1 93 ? 8.557 0.444 -21.538 1.00 73.56 93 LEU A N 1
ATOM 767 C CA . LEU A 1 93 ? 9.552 -0.249 -22.344 1.00 73.56 93 LEU A CA 1
ATOM 768 C C . LEU A 1 93 ? 10.950 0.236 -21.935 1.00 73.56 93 LEU A C 1
ATOM 770 O O . LEU A 1 93 ? 11.105 1.422 -21.628 1.00 73.56 93 LEU A O 1
ATOM 774 N N . PRO A 1 94 ? 11.967 -0.644 -21.942 1.00 63.38 94 PRO A N 1
ATOM 775 C CA . PRO A 1 94 ? 13.345 -0.204 -21.804 1.00 63.38 94 PRO A CA 1
ATOM 776 C C . PRO A 1 94 ? 13.621 0.871 -22.854 1.00 63.38 94 PRO A C 1
ATOM 778 O O . PRO A 1 94 ? 13.335 0.671 -24.038 1.00 63.38 94 PRO A O 1
ATOM 781 N N . ILE A 1 95 ? 14.155 2.016 -22.433 1.00 51.25 95 ILE A N 1
ATOM 782 C CA . ILE A 1 95 ? 14.677 2.990 -23.385 1.00 51.25 95 ILE A CA 1
ATOM 783 C C . ILE A 1 95 ? 15.890 2.311 -24.021 1.00 51.25 95 ILE A C 1
ATOM 785 O O . ILE A 1 95 ? 16.847 1.976 -23.325 1.00 51.25 95 ILE A O 1
ATOM 789 N N . ALA A 1 96 ? 15.829 2.041 -25.325 1.00 46.34 96 ALA A N 1
ATOM 790 C CA . ALA A 1 96 ? 17.007 1.606 -26.056 1.00 46.34 96 ALA A CA 1
ATOM 791 C C . ALA A 1 96 ? 18.037 2.735 -25.953 1.00 46.34 96 ALA A C 1
ATOM 793 O O . ALA A 1 96 ? 17.807 3.834 -26.462 1.00 46.34 96 ALA A O 1
ATOM 794 N N . VAL A 1 97 ? 19.132 2.483 -25.240 1.00 45.72 97 VAL A N 1
ATOM 795 C CA . VAL A 1 97 ? 20.234 3.433 -25.110 1.00 45.72 97 VAL A CA 1
ATOM 796 C C . VAL A 1 97 ? 20.834 3.610 -26.504 1.00 45.72 97 VAL A C 1
ATOM 798 O O . VAL A 1 97 ? 21.545 2.748 -27.009 1.00 45.72 97 VAL A O 1
ATOM 801 N N . SER A 1 98 ? 20.481 4.704 -27.173 1.00 43.00 98 SER A N 1
ATOM 802 C CA . SER A 1 98 ? 21.226 5.183 -28.332 1.00 43.00 98 SER A CA 1
ATOM 803 C C . SER A 1 98 ? 22.395 5.993 -27.782 1.00 43.00 98 SER A C 1
ATOM 805 O O . SER A 1 98 ? 22.208 7.134 -27.365 1.00 43.00 98 SER A O 1
ATOM 807 N N . ASP A 1 99 ? 23.574 5.377 -27.776 1.00 47.50 99 ASP A N 1
ATOM 808 C CA . ASP A 1 99 ? 24.841 5.762 -27.128 1.00 47.50 99 ASP A CA 1
ATOM 809 C C . ASP A 1 99 ? 25.421 7.171 -27.409 1.00 47.50 99 ASP A C 1
ATOM 811 O O . ASP A 1 99 ? 26.595 7.402 -27.139 1.00 47.50 99 ASP A O 1
ATOM 815 N N . GLN A 1 100 ? 24.684 8.145 -27.955 1.00 47.88 100 GLN A N 1
ATOM 816 C CA . GLN A 1 100 ? 25.327 9.355 -28.494 1.00 47.88 100 GLN A CA 1
ATOM 817 C C . GLN A 1 100 ? 24.877 10.718 -27.962 1.00 47.88 100 GLN A C 1
ATOM 819 O O . GLN A 1 100 ? 25.574 11.676 -28.262 1.00 47.88 100 GLN A O 1
ATOM 824 N N . ASN A 1 101 ? 23.814 10.865 -27.157 1.00 50.47 101 ASN A N 1
ATOM 825 C CA . ASN A 1 101 ? 23.391 12.202 -26.678 1.00 50.47 101 ASN A CA 1
ATOM 826 C C . ASN A 1 101 ? 22.627 12.183 -25.337 1.00 50.47 101 ASN A C 1
ATOM 828 O O . ASN A 1 101 ? 21.511 12.698 -25.258 1.00 50.47 101 ASN A O 1
ATOM 832 N N . MET A 1 102 ? 23.178 11.581 -24.278 1.00 53.16 102 MET A N 1
ATOM 833 C CA . MET A 1 102 ? 22.528 11.616 -22.960 1.00 53.16 102 MET A CA 1
ATOM 834 C C . MET A 1 102 ? 23.120 12.682 -22.031 1.00 53.16 102 MET A C 1
ATOM 836 O O . MET A 1 102 ? 24.335 12.797 -21.890 1.00 53.16 102 MET A O 1
ATOM 840 N N . ASP A 1 103 ? 22.235 13.449 -21.389 1.00 59.97 103 ASP A N 1
ATOM 841 C CA . ASP A 1 103 ? 22.571 14.380 -20.308 1.00 59.97 103 ASP A CA 1
ATOM 842 C C . ASP A 1 103 ? 23.236 13.610 -19.145 1.00 59.97 103 ASP A C 1
ATOM 844 O O . ASP A 1 103 ? 22.663 12.618 -18.678 1.00 59.97 103 ASP A O 1
ATOM 848 N N . PRO A 1 104 ? 24.411 14.036 -18.645 1.00 49.25 104 PRO A N 1
ATOM 849 C CA . PRO A 1 104 ? 25.119 13.363 -17.555 1.00 49.25 104 PRO A CA 1
ATOM 850 C C . PRO A 1 104 ? 24.289 13.198 -16.269 1.00 49.25 104 PRO A C 1
ATOM 852 O O . PRO A 1 104 ? 24.497 12.229 -15.540 1.00 49.25 104 PRO A O 1
ATOM 855 N N . ALA A 1 105 ? 23.314 14.075 -15.998 1.00 53.69 105 ALA A N 1
ATOM 856 C CA . ALA A 1 105 ? 22.410 13.917 -14.854 1.00 53.69 105 ALA A CA 1
ATOM 857 C C . ALA A 1 105 ? 21.423 12.748 -15.039 1.00 53.69 105 ALA A C 1
ATOM 859 O O . ALA A 1 105 ? 21.088 12.054 -14.078 1.00 53.69 105 ALA A O 1
ATOM 860 N N . ARG A 1 106 ? 20.993 12.489 -16.282 1.00 49.78 106 ARG A N 1
ATOM 861 C CA . ARG A 1 106 ? 20.184 11.311 -16.637 1.00 49.78 106 ARG A CA 1
ATOM 862 C C . ARG A 1 106 ? 21.022 10.038 -16.647 1.00 49.78 106 ARG A C 1
ATOM 864 O O . ARG A 1 106 ? 20.567 9.029 -16.125 1.00 49.78 106 ARG A O 1
ATOM 871 N N . ALA A 1 107 ? 22.257 10.109 -17.140 1.00 46.84 107 ALA A N 1
ATOM 872 C CA . ALA A 1 107 ? 23.183 8.979 -17.129 1.00 46.84 107 ALA A CA 1
ATOM 873 C C . ALA A 1 107 ? 23.509 8.498 -15.702 1.00 46.84 107 ALA A C 1
ATOM 875 O O . ALA A 1 107 ? 23.624 7.298 -15.474 1.00 46.84 107 ALA A O 1
ATOM 876 N N . LEU A 1 108 ? 23.607 9.406 -14.722 1.00 45.69 108 LEU A N 1
ATOM 877 C CA . LEU A 1 108 ? 23.830 9.038 -13.320 1.00 45.69 108 LEU A CA 1
ATOM 878 C C . LEU A 1 108 ? 22.593 8.371 -12.691 1.00 45.69 108 LEU A C 1
ATOM 880 O O . LEU A 1 108 ? 22.725 7.341 -12.037 1.00 45.69 108 LEU A O 1
ATOM 884 N N . ALA A 1 109 ? 21.390 8.893 -12.953 1.00 47.41 109 ALA A N 1
ATOM 885 C CA . ALA A 1 109 ? 20.139 8.265 -12.517 1.00 47.41 109 ALA A CA 1
ATOM 886 C C . ALA A 1 109 ? 19.923 6.876 -13.159 1.00 47.41 109 ALA A C 1
ATOM 888 O O . ALA A 1 109 ? 19.385 5.965 -12.529 1.00 47.41 109 ALA A O 1
ATOM 889 N N . GLU A 1 110 ? 20.380 6.688 -14.399 1.00 52.28 110 GLU A N 1
ATOM 890 C CA . GLU A 1 110 ? 20.375 5.398 -15.094 1.00 52.28 110 GLU A CA 1
ATOM 891 C C . GLU A 1 110 ? 21.475 4.449 -14.607 1.00 52.28 110 GLU A C 1
ATOM 893 O O . GLU A 1 110 ? 21.228 3.252 -14.538 1.00 52.28 110 GLU A O 1
ATOM 898 N N . ALA A 1 111 ? 22.644 4.950 -14.198 1.00 45.62 111 ALA A N 1
ATOM 899 C CA . ALA A 1 111 ? 23.705 4.149 -13.578 1.00 45.62 111 ALA A CA 1
ATOM 900 C C . ALA A 1 111 ? 23.354 3.699 -12.144 1.00 45.62 111 ALA A C 1
ATOM 902 O O . ALA A 1 111 ? 23.826 2.657 -11.690 1.00 45.62 111 ALA A O 1
ATOM 903 N N . GLU A 1 112 ? 22.501 4.457 -11.445 1.00 46.38 112 GLU A N 1
ATOM 904 C CA . GLU A 1 112 ? 21.866 4.074 -10.172 1.00 46.38 112 GLU A CA 1
ATOM 905 C C . GLU A 1 112 ? 20.602 3.209 -10.359 1.00 46.38 112 GLU A C 1
ATOM 907 O O . GLU A 1 112 ? 20.044 2.651 -9.402 1.00 46.38 112 GLU A O 1
ATOM 912 N N . THR A 1 113 ? 20.142 3.067 -11.603 1.00 46.66 113 THR A N 1
ATOM 913 C CA . THR A 1 113 ? 19.283 1.955 -12.007 1.00 46.66 113 THR A CA 1
ATOM 914 C C . THR A 1 113 ? 20.229 0.780 -12.251 1.00 46.66 113 THR A C 1
ATOM 916 O O . THR A 1 113 ? 21.248 0.979 -12.902 1.00 46.66 113 THR A O 1
ATOM 919 N N . PRO A 1 114 ? 19.995 -0.430 -11.711 1.00 43.28 114 PRO A N 1
ATOM 920 C CA . PRO A 1 114 ? 20.946 -1.520 -11.872 1.00 43.28 114 PRO A CA 1
ATOM 921 C C . PRO A 1 114 ? 21.313 -1.686 -13.345 1.00 43.28 114 PRO A C 1
ATOM 923 O O . PRO A 1 114 ? 20.460 -1.974 -14.191 1.00 43.28 114 PRO A O 1
ATOM 926 N N . THR A 1 115 ? 22.590 -1.443 -13.619 1.00 42.53 115 THR A N 1
ATOM 927 C CA . THR A 1 115 ? 23.264 -1.616 -14.896 1.00 42.53 115 THR A CA 1
ATOM 928 C C . THR A 1 115 ? 22.866 -2.999 -15.422 1.00 42.53 115 THR A C 1
ATOM 930 O O . THR A 1 115 ? 23.257 -4.014 -14.854 1.00 42.53 115 THR A O 1
ATOM 933 N N . GLY A 1 116 ? 22.000 -3.066 -16.439 1.00 42.38 116 GLY A N 1
ATOM 934 C CA . GLY A 1 116 ? 21.585 -4.339 -17.047 1.00 42.38 116 GLY A CA 1
ATOM 935 C C . GLY A 1 116 ? 20.296 -4.998 -16.529 1.00 42.38 116 GLY A C 1
ATOM 936 O O . GLY A 1 116 ? 20.139 -6.210 -16.676 1.00 42.38 116 GLY A O 1
ATOM 937 N N . SER A 1 117 ? 19.334 -4.257 -15.975 1.00 47.50 117 SER A N 1
ATOM 938 C CA . SER A 1 117 ? 17.983 -4.797 -15.756 1.00 47.50 117 SER A CA 1
ATOM 939 C C . SER A 1 117 ? 17.294 -5.133 -17.097 1.00 47.50 117 SER A C 1
ATOM 941 O O . SER A 1 117 ? 16.591 -4.307 -17.673 1.00 47.50 117 SER A O 1
ATOM 943 N N . THR A 1 118 ? 17.397 -6.385 -17.555 1.00 55.47 118 THR A N 1
ATOM 944 C CA . THR A 1 118 ? 16.489 -7.001 -18.558 1.00 55.47 118 THR A CA 1
ATOM 945 C C . THR A 1 118 ? 15.055 -7.188 -18.033 1.00 55.47 118 THR A C 1
ATOM 947 O O . THR A 1 118 ? 14.228 -7.870 -18.638 1.00 55.47 118 THR A O 1
ATOM 950 N N . GLY A 1 119 ? 14.772 -6.617 -16.867 1.00 73.81 119 GLY A N 1
ATOM 951 C CA . GLY A 1 119 ? 13.510 -6.679 -16.171 1.00 73.81 119 GLY A CA 1
ATOM 952 C C . GLY A 1 119 ? 12.413 -5.799 -16.763 1.00 73.81 119 GLY A C 1
ATOM 953 O O . GLY A 1 119 ? 12.558 -5.174 -17.812 1.00 73.81 119 GLY A O 1
ATOM 954 N N . THR A 1 120 ? 11.275 -5.762 -16.075 1.00 86.50 120 THR A N 1
ATOM 955 C CA . THR A 1 120 ? 10.129 -4.934 -16.465 1.00 86.50 120 THR A CA 1
ATOM 956 C C . THR A 1 120 ? 9.918 -3.818 -15.455 1.00 86.50 120 THR A C 1
ATOM 958 O O . THR A 1 120 ? 9.874 -4.067 -14.252 1.00 86.50 120 THR A O 1
ATOM 961 N N . ARG A 1 121 ? 9.713 -2.598 -15.958 1.00 90.06 121 ARG A N 1
ATOM 962 C CA . ARG A 1 121 ? 9.322 -1.442 -15.153 1.00 90.06 121 ARG A CA 1
ATOM 963 C C . ARG A 1 121 ? 7.852 -1.113 -15.377 1.00 90.06 121 ARG A C 1
ATOM 965 O O . ARG A 1 121 ? 7.391 -1.068 -16.518 1.00 90.06 121 ARG A O 1
ATOM 972 N N . TYR A 1 122 ? 7.127 -0.855 -14.296 1.00 92.06 122 TYR A N 1
ATOM 973 C CA . TYR A 1 122 ? 5.756 -0.358 -14.341 1.00 92.06 122 TYR A CA 1
ATOM 974 C C . TYR A 1 122 ? 5.664 1.017 -13.697 1.00 92.06 122 TYR A C 1
ATOM 976 O O . TYR A 1 122 ? 6.237 1.255 -12.637 1.00 92.06 122 TYR A O 1
ATOM 984 N N . LYS A 1 123 ? 4.896 1.906 -14.319 1.00 93.69 123 LYS A N 1
ATOM 985 C CA . LYS A 1 123 ? 4.444 3.162 -13.735 1.00 93.69 123 LYS A CA 1
ATOM 986 C C . LYS A 1 123 ? 3.050 2.943 -13.151 1.00 93.69 123 LYS A C 1
ATOM 988 O O . LYS A 1 123 ? 2.087 2.736 -13.885 1.00 93.69 123 LYS A O 1
ATOM 993 N N . LEU A 1 124 ? 2.969 2.952 -11.829 1.00 94.56 124 LEU A N 1
ATOM 994 C CA . LEU A 1 124 ? 1.743 2.953 -11.044 1.00 94.56 124 LEU A CA 1
ATOM 995 C C . LEU A 1 124 ? 1.326 4.404 -10.793 1.00 94.56 124 LEU A C 1
ATOM 997 O O . LEU A 1 124 ? 2.110 5.211 -10.296 1.00 94.56 124 LEU A O 1
ATOM 1001 N N . ILE A 1 125 ? 0.085 4.728 -11.130 1.00 93.69 125 ILE A N 1
ATOM 1002 C CA . ILE A 1 125 ? -0.465 6.078 -11.014 1.00 93.69 125 ILE A CA 1
ATOM 1003 C C . ILE A 1 125 ? -1.718 6.007 -10.150 1.00 93.69 125 ILE A C 1
ATOM 1005 O O . ILE A 1 125 ? -2.591 5.171 -10.394 1.00 93.69 125 ILE A O 1
ATOM 1009 N N . ASN A 1 126 ? -1.806 6.892 -9.163 1.00 91.75 126 ASN A N 1
ATOM 1010 C CA . ASN A 1 126 ? -3.032 7.191 -8.432 1.00 91.75 126 ASN A CA 1
ATOM 1011 C C . ASN A 1 126 ? -3.241 8.721 -8.390 1.00 91.75 126 ASN A C 1
ATOM 1013 O O . ASN A 1 126 ? -2.489 9.470 -9.013 1.00 91.75 126 ASN A O 1
ATOM 1017 N N . GLN A 1 127 ? -4.274 9.195 -7.690 1.00 88.75 127 GLN A N 1
ATOM 1018 C CA . GLN A 1 127 ? -4.571 10.635 -7.600 1.00 88.75 127 GLN A CA 1
ATOM 1019 C C . GLN A 1 127 ? -3.488 11.450 -6.876 1.00 88.75 127 GLN A C 1
ATOM 1021 O O . GLN A 1 127 ? -3.338 12.638 -7.146 1.00 88.75 127 GLN A O 1
ATOM 1026 N N . ASP A 1 128 ? -2.760 10.818 -5.959 1.00 85.25 128 ASP A N 1
ATOM 1027 C CA . ASP A 1 128 ? -1.861 11.478 -5.016 1.00 85.25 128 ASP A CA 1
ATOM 1028 C C . ASP A 1 128 ? -0.379 11.357 -5.444 1.00 85.25 128 ASP A C 1
ATOM 1030 O O . ASP A 1 128 ? 0.451 12.175 -5.054 1.00 85.25 128 ASP A O 1
ATOM 1034 N N . GLN A 1 129 ? -0.015 10.312 -6.197 1.00 87.56 129 GLN A N 1
ATOM 1035 C CA . GLN A 1 129 ? 1.365 9.861 -6.392 1.00 87.56 129 GLN A CA 1
ATOM 1036 C C . GLN A 1 129 ? 1.573 9.133 -7.729 1.00 87.56 129 GLN A C 1
ATOM 1038 O O . GLN A 1 129 ? 0.700 8.427 -8.242 1.00 87.56 129 GLN A O 1
ATOM 1043 N N . THR A 1 130 ? 2.800 9.239 -8.244 1.00 90.81 130 THR A N 1
ATOM 1044 C CA . THR A 1 130 ? 3.347 8.344 -9.270 1.00 90.81 130 THR A CA 1
ATOM 1045 C C . THR A 1 130 ? 4.450 7.498 -8.646 1.00 90.81 130 THR A C 1
ATOM 1047 O O . THR A 1 130 ? 5.359 8.020 -8.000 1.00 90.81 130 THR A O 1
ATOM 1050 N N . ILE A 1 131 ? 4.351 6.184 -8.832 1.00 92.25 131 ILE A N 1
ATOM 1051 C CA . ILE A 1 131 ? 5.277 5.195 -8.291 1.00 92.25 131 ILE A CA 1
ATOM 1052 C C . ILE A 1 131 ? 5.817 4.368 -9.455 1.00 92.25 131 ILE A C 1
ATOM 1054 O O . ILE A 1 131 ? 5.050 3.814 -10.238 1.00 92.25 131 ILE A O 1
ATOM 1058 N N . PHE A 1 132 ? 7.131 4.241 -9.562 1.00 92.12 132 PHE A N 1
ATOM 1059 C CA . PHE A 1 132 ? 7.772 3.331 -10.501 1.00 92.12 132 PHE A CA 1
ATOM 1060 C C . PHE A 1 132 ? 8.174 2.064 -9.766 1.00 92.12 132 PHE A C 1
ATOM 1062 O O . PHE A 1 132 ? 8.869 2.140 -8.759 1.00 92.12 132 PHE A O 1
ATOM 1069 N N . VAL A 1 133 ? 7.747 0.909 -10.260 1.00 91.62 133 VAL A N 1
ATOM 1070 C CA . VAL A 1 133 ? 8.050 -0.396 -9.671 1.00 91.62 133 VAL A CA 1
ATOM 1071 C C . VAL A 1 133 ? 8.881 -1.196 -10.657 1.00 91.62 133 VAL A C 1
ATOM 1073 O O . VAL A 1 133 ? 8.503 -1.343 -11.821 1.00 91.62 133 VAL A O 1
ATOM 1076 N N . ASP A 1 134 ? 10.002 -1.711 -10.175 1.00 88.62 134 ASP A N 1
ATOM 1077 C CA . ASP A 1 134 ? 10.967 -2.455 -10.966 1.00 88.62 134 ASP A CA 1
ATOM 1078 C C . ASP A 1 134 ? 10.892 -3.947 -10.602 1.00 88.62 134 ASP A C 1
ATOM 1080 O O . ASP A 1 134 ? 10.876 -4.314 -9.419 1.00 88.62 134 ASP A O 1
ATOM 1084 N N . TYR A 1 135 ? 10.888 -4.807 -11.622 1.00 86.62 135 TYR A N 1
ATOM 1085 C CA . TYR A 1 135 ? 10.934 -6.267 -11.494 1.00 86.62 135 TYR A CA 1
ATOM 1086 C C . TYR A 1 135 ? 12.101 -6.841 -12.290 1.00 86.62 135 TYR A C 1
ATOM 1088 O O . TYR A 1 135 ? 12.423 -6.316 -13.352 1.00 86.62 135 TYR A O 1
ATOM 1096 N N . SER A 1 136 ? 12.688 -7.944 -11.829 1.00 85.75 136 SER A N 1
ATOM 1097 C CA . SER A 1 136 ? 13.669 -8.735 -12.577 1.00 85.75 136 SER A CA 1
ATOM 1098 C C . SER A 1 136 ? 13.051 -9.378 -13.829 1.00 85.75 136 SER A C 1
ATOM 1100 O O . SER A 1 136 ? 11.832 -9.382 -14.025 1.00 85.75 136 SER A O 1
ATOM 1102 N N . SER A 1 137 ? 13.883 -9.983 -14.680 1.00 82.75 137 SER A N 1
ATOM 1103 C CA . SER A 1 137 ? 13.418 -10.779 -15.826 1.00 82.75 137 SER A CA 1
ATOM 1104 C C . SER A 1 137 ? 12.629 -12.032 -15.415 1.00 82.75 137 SER A C 1
ATOM 1106 O O . SER A 1 137 ? 11.769 -12.479 -16.169 1.00 82.75 137 SER A O 1
ATOM 1108 N N . SER A 1 138 ? 12.864 -12.564 -14.208 1.00 83.62 138 SER A N 1
ATOM 1109 C CA . SER A 1 138 ? 12.076 -13.645 -13.592 1.00 83.62 138 SER A CA 1
ATOM 1110 C C . SER A 1 138 ? 10.743 -13.173 -12.990 1.00 83.62 138 SER A C 1
ATOM 1112 O O . SER A 1 138 ? 9.931 -14.002 -12.578 1.00 83.62 138 SER A O 1
ATOM 1114 N N . GLY A 1 139 ? 10.487 -11.860 -12.970 1.00 83.50 139 GLY A N 1
ATOM 1115 C CA . GLY A 1 139 ? 9.272 -11.266 -12.411 1.00 83.50 139 GLY A CA 1
ATOM 1116 C C . GLY A 1 139 ? 9.316 -11.047 -10.898 1.00 83.50 139 GLY A C 1
ATOM 1117 O O . GLY A 1 139 ? 8.269 -10.825 -10.292 1.00 83.50 139 GLY A O 1
ATOM 1118 N N . ASP A 1 140 ? 10.498 -11.102 -10.286 1.00 86.50 140 ASP A N 1
ATOM 1119 C CA . ASP A 1 140 ? 10.684 -10.833 -8.861 1.00 86.50 140 ASP A CA 1
ATOM 1120 C C . ASP A 1 140 ? 10.832 -9.330 -8.623 1.00 86.50 140 ASP A C 1
ATOM 1122 O O . ASP A 1 140 ? 11.458 -8.623 -9.412 1.00 86.50 140 ASP A O 1
ATOM 1126 N N . TRP A 1 141 ? 10.257 -8.816 -7.538 1.00 87.81 141 TRP A N 1
ATOM 1127 C CA . TRP A 1 141 ? 10.371 -7.398 -7.203 1.00 87.81 141 TRP A CA 1
ATOM 1128 C C . TRP A 1 141 ? 11.803 -7.032 -6.803 1.00 87.81 141 TRP A C 1
ATOM 1130 O O . TRP A 1 141 ? 12.402 -7.695 -5.957 1.00 87.81 141 TRP A O 1
ATOM 1140 N N . ILE A 1 142 ? 12.339 -5.955 -7.385 1.00 87.44 142 ILE A N 1
ATOM 1141 C CA . ILE A 1 142 ? 13.714 -5.490 -7.120 1.00 87.44 142 ILE A CA 1
ATOM 1142 C C . ILE A 1 142 ? 13.766 -4.108 -6.460 1.00 87.44 142 ILE A C 1
ATOM 1144 O O . ILE A 1 142 ? 14.746 -3.772 -5.787 1.00 87.44 142 ILE A O 1
ATOM 1148 N N . GLY A 1 143 ? 12.722 -3.295 -6.614 1.00 89.62 143 GLY A N 1
ATOM 1149 C CA . GLY A 1 143 ? 12.677 -1.975 -6.004 1.00 89.62 143 GLY A CA 1
ATOM 1150 C C . GLY A 1 143 ? 11.508 -1.123 -6.469 1.00 89.62 143 GLY A C 1
ATOM 1151 O O . GLY A 1 143 ? 10.711 -1.516 -7.322 1.00 89.62 143 GLY A O 1
ATOM 1152 N N . LEU A 1 144 ? 11.409 0.066 -5.886 1.00 91.00 144 LEU A N 1
ATOM 1153 C CA . LEU A 1 144 ? 10.490 1.094 -6.351 1.00 91.00 144 LEU A CA 1
ATOM 1154 C C . LEU A 1 144 ? 11.056 2.494 -6.133 1.00 91.00 144 LEU A C 1
ATOM 1156 O O . LEU A 1 144 ? 11.925 2.708 -5.287 1.00 91.00 144 LEU A O 1
ATOM 1160 N N . GLN A 1 145 ? 10.505 3.444 -6.874 1.00 91.38 145 GLN A N 1
ATOM 1161 C CA . GLN A 1 145 ? 10.784 4.867 -6.777 1.00 91.38 145 GLN A CA 1
ATOM 1162 C C . GLN A 1 145 ? 9.462 5.635 -6.677 1.00 91.38 145 GLN A C 1
ATOM 1164 O O . GLN A 1 145 ? 8.520 5.327 -7.402 1.00 91.38 145 GLN A O 1
ATOM 1169 N N . VAL A 1 146 ? 9.391 6.639 -5.807 1.00 89.75 146 VAL A N 1
ATOM 1170 C CA . VAL A 1 146 ? 8.229 7.523 -5.652 1.00 89.75 146 VAL A CA 1
ATOM 1171 C C . VAL A 1 146 ? 8.662 8.968 -5.843 1.00 89.75 146 VAL A C 1
ATOM 1173 O O . VAL A 1 146 ? 9.605 9.423 -5.190 1.00 89.75 146 VAL A O 1
ATOM 1176 N N . ASP A 1 147 ? 7.934 9.697 -6.683 1.00 84.56 147 ASP A N 1
ATOM 1177 C CA . ASP A 1 147 ? 8.114 11.139 -6.835 1.00 84.56 147 ASP A CA 1
ATOM 1178 C C . ASP A 1 147 ? 7.284 11.860 -5.762 1.00 84.56 147 ASP A C 1
ATOM 1180 O O . ASP A 1 147 ? 6.057 11.756 -5.741 1.00 84.56 147 ASP A O 1
ATOM 1184 N N . LEU A 1 148 ? 7.949 12.554 -4.831 1.00 77.56 148 LEU A N 1
ATOM 1185 C CA . LEU A 1 148 ? 7.292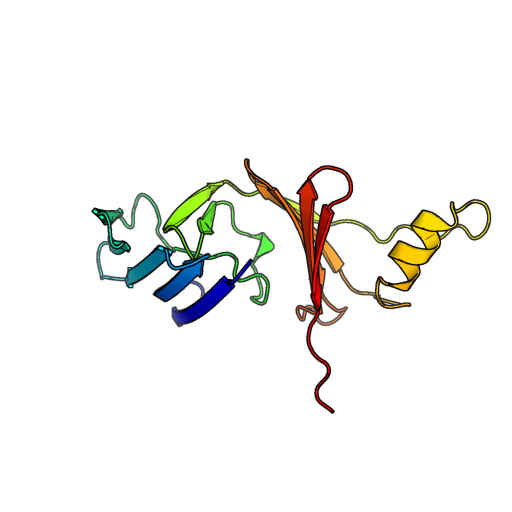 13.187 -3.675 1.00 77.56 148 LEU A CA 1
ATOM 1186 C C . LEU A 1 148 ? 7.012 14.682 -3.885 1.00 77.56 148 LEU A C 1
ATOM 1188 O O . LEU A 1 148 ? 5.982 15.192 -3.458 1.00 77.56 148 LEU A O 1
ATOM 1192 N N . ALA A 1 149 ? 7.957 15.403 -4.485 1.00 75.88 149 ALA A N 1
ATOM 1193 C CA . ALA A 1 149 ? 7.889 16.837 -4.778 1.00 75.88 149 ALA A CA 1
ATOM 1194 C C . ALA A 1 149 ? 8.938 17.166 -5.857 1.00 75.88 149 ALA A C 1
ATOM 1196 O O . ALA A 1 149 ? 9.811 16.327 -6.105 1.00 75.88 149 ALA A O 1
ATOM 1197 N N . PRO A 1 150 ? 8.936 18.370 -6.469 1.00 76.50 150 PRO A N 1
ATOM 1198 C CA . PRO A 1 150 ? 10.027 18.777 -7.351 1.00 76.50 150 PRO A CA 1
ATOM 1199 C C . PRO A 1 150 ? 11.383 18.556 -6.666 1.00 76.50 150 PRO A C 1
ATOM 1201 O O . PRO A 1 150 ? 11.610 19.034 -5.552 1.00 76.50 150 PRO A O 1
ATOM 1204 N N . ASN A 1 151 ? 12.258 17.790 -7.319 1.00 77.69 151 ASN A N 1
ATOM 1205 C CA . ASN A 1 151 ? 13.590 17.407 -6.835 1.00 77.69 151 ASN A CA 1
ATOM 1206 C C . ASN A 1 151 ? 13.619 16.558 -5.546 1.00 77.69 151 ASN A C 1
ATOM 1208 O O . ASN A 1 151 ? 14.644 16.521 -4.866 1.00 77.69 151 ASN A O 1
ATOM 1212 N N . ARG A 1 152 ? 12.527 15.867 -5.183 1.00 80.50 152 ARG A N 1
ATOM 1213 C CA . ARG A 1 152 ? 12.519 14.884 -4.086 1.00 80.50 152 ARG A CA 1
ATOM 1214 C C . ARG A 1 152 ? 12.001 13.540 -4.562 1.00 80.50 152 ARG A C 1
ATOM 1216 O O . ARG A 1 152 ? 10.836 13.410 -4.935 1.00 80.50 152 ARG A O 1
ATOM 1223 N N . VAL A 1 153 ? 12.869 12.544 -4.456 1.00 84.69 153 VAL A N 1
ATOM 1224 C CA . VAL A 1 153 ? 12.599 11.164 -4.840 1.00 84.69 153 VAL A CA 1
ATOM 1225 C C . VAL A 1 153 ? 12.858 10.263 -3.642 1.00 84.69 153 VAL A C 1
ATOM 1227 O O . VAL A 1 153 ? 13.845 10.436 -2.926 1.00 84.69 153 VAL A O 1
ATOM 1230 N N . LEU A 1 154 ? 11.960 9.310 -3.421 1.00 84.88 154 LEU A N 1
ATOM 1231 C CA . LEU A 1 154 ? 12.131 8.241 -2.447 1.00 84.88 154 LEU A CA 1
ATOM 1232 C C . LEU A 1 154 ? 12.365 6.929 -3.189 1.00 84.88 154 LEU A C 1
ATOM 1234 O O . LEU A 1 154 ? 11.541 6.535 -4.009 1.00 84.88 154 LEU A O 1
ATOM 1238 N N . THR A 1 155 ? 13.457 6.241 -2.868 1.00 87.38 155 THR A N 1
ATOM 1239 C CA . THR A 1 155 ? 13.837 4.987 -3.526 1.00 87.38 155 THR A CA 1
ATOM 1240 C C . THR A 1 155 ? 13.944 3.871 -2.500 1.00 87.38 155 THR A C 1
ATOM 1242 O O . THR A 1 155 ? 14.635 4.009 -1.492 1.00 87.38 155 THR A O 1
ATOM 1245 N N . TYR A 1 156 ? 13.300 2.742 -2.785 1.00 85.50 156 TYR A N 1
ATOM 1246 C CA . TYR A 1 156 ? 13.474 1.494 -2.051 1.00 85.50 156 TYR A CA 1
ATOM 1247 C C . TYR A 1 156 ? 14.126 0.462 -2.958 1.00 85.50 156 TYR A C 1
ATOM 1249 O O . TYR A 1 156 ? 13.733 0.292 -4.113 1.00 85.50 156 TYR A O 1
ATOM 1257 N N . ARG A 1 157 ? 15.105 -0.259 -2.418 1.00 82.94 157 ARG A N 1
ATOM 1258 C CA . ARG A 1 157 ? 15.800 -1.346 -3.107 1.00 82.94 157 ARG A CA 1
ATOM 1259 C C . ARG A 1 157 ? 15.807 -2.579 -2.220 1.00 82.94 157 ARG A C 1
ATOM 1261 O O . ARG A 1 157 ? 15.902 -2.459 -0.996 1.00 82.94 157 ARG A O 1
ATOM 1268 N N . LEU A 1 158 ? 15.722 -3.752 -2.839 1.00 79.62 158 LEU A N 1
ATOM 1269 C CA . LEU A 1 158 ? 15.933 -5.006 -2.130 1.00 79.62 158 LEU A CA 1
ATOM 1270 C C . LEU A 1 158 ? 17.351 -5.003 -1.541 1.00 79.62 158 LEU A C 1
ATOM 1272 O O . LEU A 1 158 ? 18.325 -4.720 -2.241 1.00 79.62 158 LEU A O 1
ATOM 1276 N N . ARG A 1 159 ? 17.482 -5.291 -0.245 1.00 78.12 159 ARG A N 1
ATOM 1277 C CA . ARG A 1 159 ? 18.800 -5.425 0.377 1.00 78.12 159 ARG A CA 1
ATOM 1278 C C . ARG A 1 159 ? 19.406 -6.744 -0.091 1.00 78.12 159 ARG A C 1
ATOM 1280 O O . ARG A 1 159 ? 18.807 -7.790 0.137 1.00 78.12 159 ARG A O 1
ATOM 1287 N N . ALA A 1 160 ? 20.578 -6.695 -0.721 1.00 69.19 160 ALA A N 1
ATOM 1288 C CA . ALA A 1 160 ? 21.317 -7.907 -1.050 1.00 69.19 160 ALA A CA 1
ATOM 1289 C C . ALA A 1 160 ? 21.599 -8.690 0.242 1.00 69.19 160 ALA A C 1
ATOM 1291 O O . ALA A 1 160 ? 22.138 -8.138 1.206 1.00 69.19 160 ALA A O 1
ATOM 1292 N N . THR A 1 161 ? 21.192 -9.955 0.277 1.00 57.03 161 THR A N 1
ATOM 1293 C CA . THR A 1 161 ? 21.664 -10.905 1.284 1.00 57.03 161 THR A CA 1
ATOM 1294 C C . THR A 1 161 ? 23.139 -11.180 1.011 1.00 57.03 161 THR A C 1
ATOM 1296 O O . THR A 1 161 ? 23.479 -11.583 -0.101 1.00 57.03 161 THR A O 1
ATOM 1299 N N . LEU A 1 162 ? 23.987 -10.876 1.998 1.00 43.28 162 LEU A N 1
ATOM 1300 C CA . LEU A 1 162 ? 25.418 -11.195 2.006 1.00 43.28 162 LEU A CA 1
ATOM 1301 C C . LEU A 1 162 ? 25.647 -12.706 2.085 1.00 43.28 162 LEU A C 1
ATOM 1303 O O . LEU A 1 162 ? 24.832 -13.375 2.763 1.00 43.28 162 LEU A O 1
#

pLDDT: mean 84.28, std 16.83, range [42.38, 98.5]

Secondary structure (DSSP, 8-state):
--EEEEEEEEEETTEEEEEEEEEEETTEEEEEEEEE-SSEEEEEESS-EEEEETTT-SS--BS-TTSTTGGG-SEEE-TTT--EEE-EEEEEPP----TT---HHHHHHHHSS-TT--SEEEEEE-SS-EEEEEE-TTS-EEEEEEEEETTEEEEEEPPPP-

Sequence (162 aa):
FAYQHQHQEIWNGNCLESLTSSTQTNGEVERLTLTRRVEDYTLETLKETKTITRDEQPCVWSYAYWRKDFTSQRQLMNGQTGKMSAVSFERLLPIAVSDQNMDPARALAEAETPTGSTGTRYKLINQDQTIFVDYSSSGDWIGLQVDLAPNRVLTYRLRATL

Radius of gyration: 18.15 Å; chains: 1; bounding box: 46×36×47 Å